Protein AF-A0A0W7W823-F1 (afdb_monomer_lite)

Sequence (111 aa):
MTRQSISEIADRHLEVWLDRLMRGELLLGELPLSVEAFYHAGWAAAASVAQQQAREYEHKLDLAYLQAYAPKDRAEVYQRRLDHHFKLQEAAFFAADVEDTNDSNSIRVAA

Foldseek 3Di:
DDDDDPVRVVVVVVVVQVVCVVVVVDDLVNDPPVSSVVVVVVVVVVVVVVVVVVVVVVVVVLVVVLVVDDPVCSVVVVVVVVVVVVVVVVVVVVVVVVVVVVVVVPPPDDD

Secondary structure (DSSP, 8-state):
-PPPPHHHHHHHHHHHHHHHHHTTSS-GGGS-HHHHHHHHHHHHHHHHHHHHHHHHHHHHHHHHHHHTS-TTTHHHHHHHHHHHHHHHHHHHHHHHHHHHHHHHTTSSS--

Radius of gyration: 25.93 Å; chains: 1; bounding box: 49×54×68 Å

Structure (mmCIF, N/CA/C/O backbone):
data_AF-A0A0W7W823-F1
#
_entry.id   AF-A0A0W7W823-F1
#
loop_
_atom_site.group_PDB
_atom_site.id
_atom_site.type_symbol
_atom_site.label_atom_id
_atom_site.label_alt_id
_atom_site.label_comp_id
_atom_site.label_asym_id
_atom_site.label_entity_id
_atom_site.label_seq_id
_atom_site.pdbx_PDB_ins_code
_atom_site.Cartn_x
_atom_site.Cartn_y
_atom_site.Cartn_z
_atom_site.occupancy
_atom_site.B_iso_or_equiv
_atom_site.auth_seq_id
_atom_site.auth_comp_id
_atom_site.auth_asym_id
_atom_site.auth_atom_id
_atom_site.pdbx_PDB_model_num
ATOM 1 N N . MET A 1 1 ? -18.022 -16.319 42.223 1.00 49.47 1 MET A N 1
ATOM 2 C CA . MET A 1 1 ? -17.856 -15.153 41.330 1.00 49.47 1 MET A CA 1
ATOM 3 C C . MET A 1 1 ? -16.378 -14.815 41.274 1.00 49.47 1 MET A C 1
ATOM 5 O O . MET A 1 1 ? -15.844 -14.305 42.249 1.00 49.47 1 MET A O 1
ATOM 9 N N . THR A 1 2 ? -15.697 -15.181 40.194 1.00 62.31 2 THR A N 1
ATOM 10 C CA . THR A 1 2 ? -14.312 -14.769 39.944 1.00 62.31 2 THR A CA 1
ATOM 11 C C . THR A 1 2 ? -14.314 -13.293 39.543 1.00 62.31 2 THR A C 1
ATOM 13 O O . THR A 1 2 ? -15.017 -12.906 38.612 1.00 62.31 2 THR A O 1
ATOM 16 N N . ARG A 1 3 ? -13.590 -12.445 40.286 1.00 69.81 3 ARG A N 1
ATOM 17 C CA . ARG A 1 3 ? -13.354 -11.052 39.882 1.00 69.81 3 ARG A CA 1
ATOM 18 C C . ARG A 1 3 ? -12.467 -11.078 38.645 1.00 69.81 3 ARG A C 1
ATOM 20 O O . ARG A 1 3 ? -11.342 -11.554 38.734 1.00 69.81 3 ARG A O 1
ATOM 27 N N . GLN A 1 4 ? -12.988 -10.590 37.529 1.00 75.75 4 GLN A N 1
ATOM 28 C CA . GLN A 1 4 ? -12.190 -10.391 36.325 1.00 75.75 4 GLN A CA 1
ATOM 29 C C . GLN A 1 4 ? -11.310 -9.157 36.495 1.00 75.75 4 GLN A C 1
ATOM 31 O O . GLN A 1 4 ? -11.707 -8.190 37.158 1.00 75.75 4 GLN A O 1
ATOM 36 N N . SER A 1 5 ? -10.114 -9.199 35.917 1.00 88.94 5 SER A N 1
ATOM 37 C CA . SER A 1 5 ? -9.261 -8.016 35.852 1.00 88.94 5 SER A CA 1
ATOM 38 C C . SER A 1 5 ? -9.837 -7.001 34.857 1.00 88.94 5 SER A C 1
ATOM 40 O O . SER A 1 5 ? -10.579 -7.351 33.940 1.00 88.94 5 SER A O 1
ATOM 42 N N . ILE A 1 6 ? -9.510 -5.718 35.036 1.00 85.62 6 ILE A N 1
ATOM 43 C CA . ILE A 1 6 ? -9.932 -4.656 34.103 1.00 85.62 6 ILE A CA 1
ATOM 44 C C . ILE A 1 6 ? -9.425 -4.963 32.683 1.00 85.62 6 ILE A C 1
ATOM 46 O O . ILE A 1 6 ? -10.147 -4.736 31.716 1.00 85.62 6 ILE A O 1
ATOM 50 N N . SER A 1 7 ? -8.227 -5.541 32.573 1.00 87.75 7 SER A N 1
ATOM 51 C CA . SER A 1 7 ? -7.622 -5.970 31.311 1.00 87.75 7 SER A CA 1
ATOM 52 C C . SER A 1 7 ? -8.449 -7.052 30.615 1.00 87.75 7 SER A C 1
ATOM 54 O O . SER A 1 7 ? -8.799 -6.891 29.456 1.00 87.75 7 SER A O 1
ATOM 56 N N . GLU A 1 8 ? -8.868 -8.094 31.341 1.00 89.44 8 GLU A N 1
ATOM 57 C CA . GLU A 1 8 ? -9.703 -9.172 30.781 1.00 89.44 8 GLU A CA 1
ATOM 58 C C . GLU A 1 8 ? -11.058 -8.671 30.267 1.00 89.44 8 GLU A C 1
ATOM 60 O O . GLU A 1 8 ? -11.602 -9.196 29.295 1.00 89.44 8 GLU A O 1
ATOM 65 N N . ILE A 1 9 ? -11.632 -7.671 30.941 1.00 88.38 9 ILE A N 1
ATOM 66 C CA . ILE A 1 9 ? -12.884 -7.047 30.505 1.00 88.38 9 ILE A CA 1
ATOM 67 C C . ILE A 1 9 ? -12.640 -6.250 29.219 1.00 88.38 9 ILE A C 1
ATOM 69 O O . ILE A 1 9 ? -13.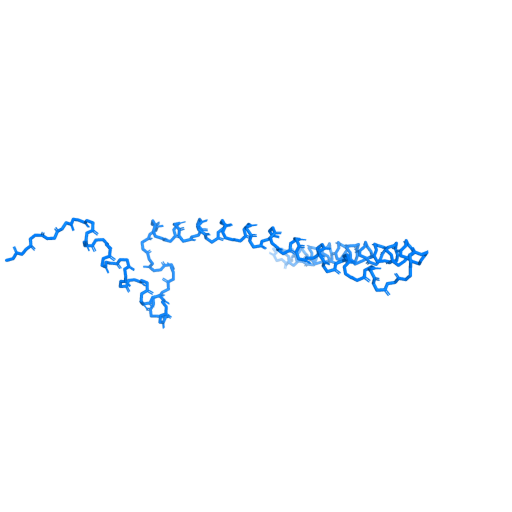422 -6.368 28.275 1.00 88.38 9 ILE A O 1
ATOM 73 N N . ALA A 1 10 ? -11.558 -5.471 29.165 1.00 87.88 10 ALA A N 1
ATOM 74 C CA . ALA A 1 10 ? -11.192 -4.692 27.987 1.00 87.88 10 ALA A CA 1
ATOM 75 C C . ALA A 1 10 ? -10.923 -5.584 26.764 1.00 87.88 10 ALA A C 1
ATOM 77 O O . ALA A 1 10 ? -11.478 -5.317 25.700 1.00 87.88 10 ALA A O 1
ATOM 78 N N . ASP A 1 11 ? -10.168 -6.672 26.930 1.00 91.19 11 ASP A N 1
ATOM 79 C CA . ASP A 1 11 ? -9.858 -7.619 25.852 1.00 91.19 11 ASP A CA 1
ATOM 80 C C . ASP A 1 11 ? -11.134 -8.210 25.249 1.00 91.19 11 ASP A C 1
ATOM 82 O O . ASP A 1 11 ? -11.326 -8.192 24.035 1.00 91.19 11 ASP A O 1
ATOM 86 N N . ARG A 1 12 ? -12.082 -8.623 26.098 1.00 91.12 12 ARG A N 1
ATOM 87 C CA . ARG A 1 12 ? -13.375 -9.137 25.634 1.00 91.12 12 ARG A CA 1
ATOM 88 C C . ARG A 1 12 ? -14.167 -8.094 24.844 1.00 91.12 12 ARG A C 1
ATOM 90 O O . ARG A 1 12 ? -14.825 -8.437 23.866 1.00 91.12 12 ARG A O 1
ATOM 97 N N . HIS A 1 13 ? -14.145 -6.829 25.264 1.00 90.75 13 HIS A N 1
ATOM 98 C CA . HIS A 1 13 ? -14.817 -5.762 24.519 1.00 90.75 13 HIS A CA 1
ATOM 99 C C . HIS A 1 13 ? -14.175 -5.532 23.150 1.00 90.75 13 HIS A C 1
ATOM 101 O O . HIS A 1 13 ? -14.901 -5.401 22.164 1.00 90.75 13 HIS A O 1
ATOM 107 N N . LEU A 1 14 ? -12.841 -5.542 23.080 1.00 91.56 14 LEU A N 1
ATOM 108 C CA . LEU A 1 14 ? -12.107 -5.422 21.822 1.00 91.56 14 LEU A CA 1
ATOM 109 C C . LEU A 1 14 ? -12.416 -6.589 20.876 1.00 91.56 14 LEU A C 1
ATOM 111 O O . LEU A 1 14 ? -12.686 -6.351 19.702 1.00 91.56 14 LEU A O 1
ATOM 115 N N . GLU A 1 15 ? -12.454 -7.825 21.378 1.00 94.19 15 GLU A N 1
ATOM 116 C CA . GLU A 1 15 ? -12.813 -9.012 20.588 1.00 94.19 15 GLU A CA 1
ATOM 117 C C . GLU A 1 15 ? -14.236 -8.924 20.021 1.00 94.19 15 GLU A C 1
ATOM 119 O O . GLU A 1 15 ? -14.456 -9.201 18.842 1.00 94.19 15 GLU A O 1
ATOM 124 N N . VAL A 1 16 ? -15.207 -8.494 20.834 1.00 94.19 16 VAL A N 1
ATOM 125 C CA . VAL A 1 16 ? -16.600 -8.335 20.388 1.00 94.19 16 VAL A CA 1
ATOM 126 C C . VAL A 1 16 ? -16.722 -7.243 19.329 1.00 94.19 16 VAL A C 1
ATOM 128 O O . VAL A 1 16 ? -17.446 -7.417 18.348 1.00 94.19 16 VAL A O 1
ATOM 131 N N . TRP A 1 17 ? -16.037 -6.112 19.506 1.00 93.69 17 TRP A N 1
ATOM 132 C CA . TRP A 1 17 ? -16.030 -5.055 18.496 1.00 93.69 17 TRP A CA 1
ATOM 133 C C . TRP A 1 17 ? -15.368 -5.508 17.200 1.00 93.69 17 TRP A C 1
ATOM 135 O O . TRP A 1 17 ? -15.900 -5.221 16.131 1.00 93.69 17 TRP A O 1
ATOM 145 N N . LEU A 1 18 ? -14.265 -6.253 17.288 1.00 91.94 18 LEU A N 1
ATOM 146 C CA . LEU A 1 18 ? -13.583 -6.811 16.127 1.00 91.94 18 LEU A CA 1
ATOM 147 C C . LEU A 1 18 ? -14.493 -7.766 15.341 1.00 91.94 18 LEU A C 1
ATOM 149 O O . LEU A 1 18 ? -14.620 -7.609 14.130 1.00 91.94 18 LEU A O 1
ATOM 153 N N . ASP A 1 19 ? -15.164 -8.707 16.013 1.00 95.56 19 ASP A N 1
ATOM 154 C CA . ASP A 1 19 ? -16.084 -9.652 15.361 1.00 95.56 19 ASP A CA 1
ATOM 155 C C . ASP A 1 19 ? -17.230 -8.917 14.645 1.00 95.56 19 ASP A C 1
ATOM 157 O O . ASP A 1 19 ? -17.532 -9.206 13.486 1.00 95.56 19 ASP A O 1
ATOM 161 N N . ARG A 1 20 ? -17.816 -7.892 15.280 1.00 93.94 20 ARG A N 1
ATOM 162 C CA . ARG A 1 20 ? -18.881 -7.078 14.665 1.00 93.94 20 ARG A CA 1
ATOM 163 C C . ARG A 1 20 ? -18.393 -6.254 13.476 1.00 93.94 20 ARG A C 1
ATOM 165 O O . ARG A 1 20 ? -19.092 -6.179 12.468 1.00 93.94 20 ARG A O 1
ATOM 172 N N . LEU A 1 21 ? -17.195 -5.677 13.566 1.00 92.06 21 LEU A N 1
ATOM 173 C CA . LEU A 1 21 ? -16.557 -4.969 12.453 1.00 92.06 21 LEU A CA 1
ATOM 174 C C . LEU A 1 21 ? -16.315 -5.895 11.262 1.00 92.06 21 LEU A C 1
ATOM 176 O O . LEU A 1 21 ? -16.651 -5.546 10.135 1.00 92.06 21 LEU A O 1
ATOM 180 N N . MET A 1 22 ? -15.782 -7.095 11.506 1.00 91.75 22 MET A N 1
ATOM 181 C CA . MET A 1 22 ? -15.513 -8.078 10.452 1.00 91.75 22 MET A CA 1
ATOM 182 C C . MET A 1 22 ? -16.787 -8.556 9.747 1.00 91.75 22 MET A C 1
ATOM 184 O O . MET A 1 22 ? -16.749 -8.878 8.561 1.00 91.75 22 MET A O 1
ATOM 188 N N . ARG A 1 23 ? -17.915 -8.586 10.460 1.00 94.06 23 ARG A N 1
ATOM 189 C CA . ARG A 1 23 ? -19.233 -8.922 9.900 1.00 94.06 23 ARG A CA 1
ATOM 190 C C . ARG A 1 23 ? -19.920 -7.748 9.200 1.00 94.06 23 ARG A C 1
ATOM 192 O O . ARG A 1 23 ? -20.952 -7.955 8.569 1.00 94.06 23 ARG A O 1
ATOM 199 N N . GLY A 1 24 ? -19.372 -6.535 9.305 1.00 90.38 24 GLY A N 1
ATOM 200 C CA . GLY A 1 24 ? -19.996 -5.309 8.801 1.00 90.38 24 GLY A CA 1
ATOM 201 C C . GLY A 1 24 ? -21.212 -4.853 9.617 1.00 90.38 24 GLY A C 1
ATOM 202 O O . GLY A 1 24 ? -21.995 -4.039 9.139 1.00 90.38 24 GLY A O 1
ATOM 203 N N . GLU A 1 25 ? -21.384 -5.377 10.833 1.00 94.56 25 GLU A N 1
ATOM 204 C CA . GLU A 1 25 ? -22.466 -5.008 11.760 1.00 94.56 25 GLU A CA 1
ATOM 205 C C . GLU A 1 25 ? -22.157 -3.721 12.541 1.00 94.56 25 GLU A C 1
ATOM 207 O O . GLU A 1 25 ? -23.042 -3.158 13.181 1.00 94.56 25 GLU A O 1
ATOM 212 N N . LEU A 1 26 ? -20.896 -3.290 12.522 1.00 92.44 26 LEU A N 1
ATOM 213 C CA . LEU A 1 26 ? -20.392 -2.100 13.195 1.00 92.44 26 LEU A CA 1
ATOM 214 C C . LEU A 1 26 ? -19.507 -1.330 12.216 1.00 92.44 26 LEU A C 1
ATOM 216 O O . LEU A 1 26 ? -18.618 -1.918 11.594 1.00 92.44 26 LEU A O 1
ATOM 220 N N . LEU A 1 27 ? -19.734 -0.027 12.084 1.00 91.00 27 LEU A N 1
ATOM 221 C CA . LEU A 1 27 ? -18.878 0.849 11.288 1.00 91.00 27 LEU A CA 1
ATOM 222 C C . LEU A 1 27 ? -17.688 1.334 12.122 1.00 91.00 27 LEU A C 1
ATOM 224 O O . LEU A 1 27 ? -17.772 1.482 13.339 1.00 91.00 27 LEU A O 1
ATOM 228 N N . LEU A 1 28 ? -16.566 1.633 11.463 1.00 87.25 28 LEU A N 1
ATOM 229 C CA . LEU A 1 28 ? -15.348 2.059 12.162 1.00 87.25 28 LEU A CA 1
ATOM 230 C C . LEU A 1 28 ? -15.556 3.350 12.980 1.00 87.25 28 LEU A C 1
ATOM 232 O O . LEU A 1 28 ? -15.055 3.446 14.094 1.00 87.25 28 LEU A O 1
ATOM 236 N N . GLY A 1 29 ? -16.354 4.292 12.463 1.00 88.38 29 GLY A N 1
ATOM 237 C CA . GLY A 1 29 ? -16.701 5.545 13.151 1.00 88.38 29 GLY A CA 1
ATOM 238 C C . GLY A 1 29 ? -17.702 5.392 14.305 1.00 88.38 29 GLY A C 1
ATOM 239 O O . GLY A 1 29 ? -18.031 6.372 14.965 1.00 88.38 29 GLY A O 1
ATOM 240 N N . GLU A 1 30 ? -18.209 4.180 14.552 1.00 91.06 30 GLU A N 1
ATOM 241 C CA . GLU A 1 30 ? -19.067 3.865 15.705 1.00 91.06 30 GLU A CA 1
ATOM 242 C C . GLU A 1 30 ? -18.259 3.312 16.893 1.00 91.06 30 GLU A C 1
ATOM 244 O O . GLU A 1 30 ? -18.809 3.054 17.967 1.00 91.06 30 GLU A O 1
ATOM 249 N N . LEU A 1 31 ? -16.946 3.123 16.718 1.00 91.75 31 LEU A N 1
ATOM 250 C CA . LEU A 1 31 ? -16.038 2.728 17.787 1.00 91.75 31 LEU A CA 1
ATOM 251 C C . LEU A 1 31 ? -15.719 3.897 18.731 1.00 91.75 31 LEU A C 1
ATOM 253 O O . LEU A 1 31 ? -15.847 5.066 18.371 1.00 91.75 31 LEU A O 1
ATOM 257 N N . PRO A 1 32 ? -15.216 3.609 19.946 1.00 92.88 32 PRO A N 1
ATOM 258 C CA . PRO A 1 32 ? -14.602 4.639 20.770 1.00 92.88 32 PRO A CA 1
ATOM 259 C C . PRO A 1 32 ? -13.441 5.318 20.035 1.00 92.88 32 PRO A C 1
ATOM 261 O O . PRO A 1 32 ? -12.595 4.645 19.444 1.00 92.88 32 PRO A O 1
ATOM 264 N N . LEU A 1 33 ? -13.346 6.642 20.177 1.00 91.06 33 LEU A N 1
ATOM 265 C CA . LEU A 1 33 ? -12.351 7.479 19.495 1.00 91.06 33 LEU A CA 1
ATOM 266 C C . LEU A 1 33 ? -10.904 6.985 19.672 1.00 91.06 33 LEU A C 1
ATOM 268 O O . LEU A 1 33 ? -10.088 7.095 18.764 1.00 91.06 33 LEU A O 1
ATOM 272 N N . SER A 1 34 ? -10.567 6.422 20.836 1.00 89.75 34 SER A N 1
ATOM 273 C CA . SER A 1 34 ? -9.232 5.866 21.090 1.00 89.75 34 SER A CA 1
ATOM 274 C C . SER A 1 34 ? -8.920 4.640 20.228 1.00 89.75 34 SER A C 1
ATOM 276 O O . SER A 1 34 ? -7.783 4.478 19.789 1.00 89.75 34 SER A O 1
ATOM 278 N N . VAL A 1 35 ? -9.916 3.789 19.974 1.00 90.44 35 VAL A N 1
ATOM 279 C CA . VAL A 1 35 ? -9.784 2.586 19.143 1.00 90.44 35 VAL A CA 1
ATOM 280 C C . VAL A 1 35 ? -9.704 2.979 17.670 1.00 90.44 35 VAL A C 1
ATOM 282 O O . VAL A 1 35 ? -8.836 2.488 16.952 1.00 90.44 35 VAL A O 1
ATOM 285 N N . GLU A 1 36 ? -10.549 3.916 17.239 1.00 91.62 36 GLU A N 1
ATOM 286 C CA . GLU A 1 36 ? -10.524 4.475 15.884 1.00 91.62 36 GLU A CA 1
ATOM 287 C C . GLU A 1 36 ? -9.172 5.144 15.574 1.00 91.62 36 GLU A C 1
ATOM 289 O O . GLU A 1 36 ? -8.529 4.834 14.568 1.00 91.62 36 GLU A O 1
ATOM 294 N N . ALA A 1 37 ? -8.677 5.999 16.475 1.00 89.56 37 ALA A N 1
ATOM 295 C CA . ALA A 1 37 ? -7.378 6.651 16.320 1.00 89.56 37 ALA A CA 1
ATOM 296 C C . ALA A 1 37 ? -6.229 5.634 16.227 1.00 89.56 37 ALA A C 1
ATOM 298 O O . ALA A 1 37 ? -5.325 5.789 15.401 1.00 89.56 37 ALA A O 1
ATOM 299 N N . PHE A 1 38 ? -6.270 4.572 17.038 1.00 90.38 38 PHE A N 1
ATOM 300 C CA . PHE A 1 38 ? -5.276 3.503 16.985 1.00 90.38 38 PHE A CA 1
ATOM 301 C C . PHE A 1 38 ? -5.324 2.739 15.657 1.00 90.38 38 PHE A C 1
ATOM 303 O O . PHE A 1 38 ? -4.277 2.472 15.064 1.00 90.38 38 PHE A O 1
ATOM 310 N N . TYR A 1 39 ? -6.525 2.443 15.151 1.00 90.69 39 TYR A N 1
ATOM 311 C CA . TYR A 1 39 ? -6.701 1.830 13.837 1.00 90.69 39 TYR A CA 1
ATOM 312 C C . TYR A 1 39 ? -6.088 2.693 12.728 1.00 90.69 39 TYR A C 1
ATOM 314 O O . TYR A 1 39 ? -5.294 2.191 11.934 1.00 90.69 39 TYR A O 1
ATOM 322 N N . HIS A 1 40 ? -6.390 3.994 12.692 1.00 90.44 40 HIS A N 1
ATOM 323 C CA . HIS A 1 40 ? -5.843 4.890 11.670 1.00 90.44 40 HIS A CA 1
ATOM 324 C C . HIS A 1 40 ? -4.324 5.029 11.756 1.00 90.44 40 HIS A C 1
ATOM 326 O O . HIS A 1 40 ? -3.657 5.038 10.721 1.00 90.44 40 HIS A O 1
ATOM 332 N N . ALA A 1 41 ? -3.759 5.079 12.965 1.00 90.88 41 ALA A N 1
ATOM 333 C CA . ALA A 1 41 ? -2.312 5.082 13.150 1.00 90.88 41 ALA A CA 1
ATOM 334 C C . ALA A 1 41 ? -1.670 3.791 12.610 1.00 90.88 41 ALA A C 1
ATOM 336 O O . ALA A 1 41 ? -0.679 3.848 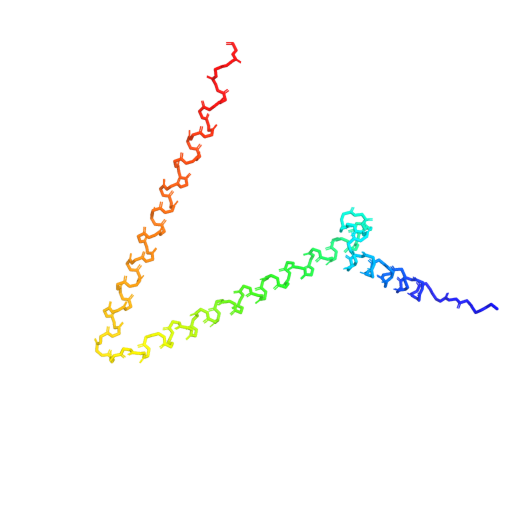11.878 1.00 90.88 41 ALA A O 1
ATOM 337 N N . GLY A 1 42 ? -2.262 2.633 12.918 1.00 89.06 42 GLY A N 1
ATOM 338 C CA . GLY A 1 42 ? -1.820 1.340 12.396 1.00 89.06 42 GLY A CA 1
ATOM 339 C C . GLY A 1 42 ? -1.934 1.250 10.874 1.00 89.06 42 GLY A C 1
ATOM 340 O O . GLY A 1 42 ? -1.003 0.795 10.210 1.00 89.06 42 GLY A O 1
ATOM 341 N N . TRP A 1 43 ? -3.035 1.744 10.307 1.00 89.88 43 TRP A N 1
ATOM 342 C CA . TRP A 1 43 ? -3.248 1.781 8.863 1.00 89.88 43 TRP A CA 1
ATOM 343 C C . TRP A 1 43 ? -2.242 2.690 8.154 1.00 89.88 43 TRP A C 1
ATOM 345 O O . TRP A 1 43 ? -1.653 2.277 7.161 1.00 89.88 43 TRP A O 1
ATOM 355 N N . ALA A 1 44 ? -1.975 3.888 8.682 1.00 89.38 44 ALA A N 1
ATOM 356 C CA . ALA A 1 44 ? -0.975 4.798 8.124 1.00 89.38 44 ALA A CA 1
ATOM 357 C C . ALA A 1 44 ? 0.434 4.179 8.142 1.00 89.38 44 ALA A C 1
ATOM 359 O O . ALA A 1 44 ? 1.163 4.246 7.149 1.00 89.38 44 ALA A O 1
ATOM 360 N N . ALA A 1 45 ? 0.802 3.516 9.244 1.00 87.12 45 ALA A N 1
ATOM 361 C CA . ALA A 1 45 ? 2.058 2.781 9.339 1.00 87.12 45 ALA A CA 1
ATOM 362 C C . ALA A 1 45 ? 2.128 1.646 8.303 1.00 87.12 45 ALA A C 1
ATOM 364 O O . ALA A 1 45 ? 3.100 1.558 7.552 1.00 87.12 45 ALA A O 1
ATOM 365 N N . ALA A 1 46 ? 1.082 0.823 8.197 1.00 86.50 46 ALA A N 1
ATOM 366 C CA . ALA A 1 46 ? 1.009 -0.251 7.209 1.00 86.50 46 ALA A CA 1
ATOM 367 C C . ALA A 1 46 ? 1.068 0.276 5.765 1.00 86.50 46 ALA A C 1
ATOM 369 O O . ALA A 1 46 ? 1.777 -0.293 4.937 1.00 86.50 46 ALA A O 1
ATOM 370 N N . ALA A 1 47 ? 0.390 1.386 5.472 1.00 87.50 47 ALA A N 1
ATOM 371 C CA . ALA A 1 47 ? 0.402 2.025 4.161 1.00 87.50 47 ALA A CA 1
ATOM 372 C C . ALA A 1 47 ? 1.815 2.478 3.768 1.00 87.50 47 ALA A C 1
ATOM 374 O O . ALA A 1 47 ? 2.236 2.248 2.636 1.00 87.50 47 ALA A O 1
ATOM 375 N N . SER A 1 48 ? 2.583 3.046 4.705 1.00 84.94 48 SER A N 1
ATOM 376 C CA . SER A 1 48 ? 3.979 3.428 4.449 1.00 84.94 48 SER A CA 1
ATOM 377 C C . SER A 1 48 ? 4.874 2.227 4.119 1.00 84.9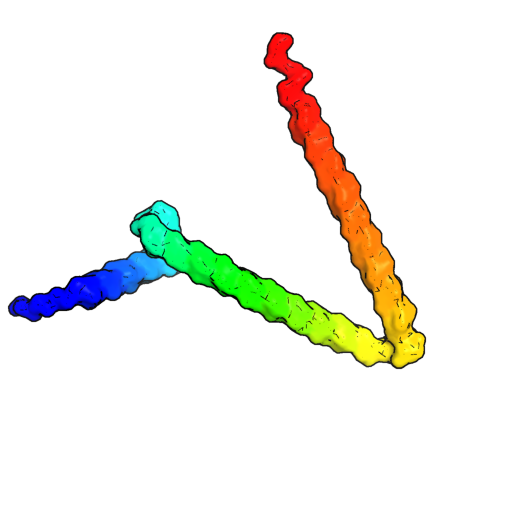4 48 SER A C 1
ATOM 379 O O . SER A 1 48 ? 5.661 2.278 3.172 1.00 84.94 48 SER A O 1
ATOM 381 N N . VAL A 1 49 ? 4.704 1.113 4.838 1.00 86.69 49 VAL A N 1
ATOM 382 C CA . VAL A 1 49 ? 5.447 -0.130 4.591 1.00 86.69 49 VAL A CA 1
ATOM 383 C C . VAL A 1 49 ? 5.053 -0.728 3.241 1.00 86.69 49 VAL A C 1
ATOM 385 O O . VAL A 1 49 ? 5.922 -1.107 2.457 1.00 86.69 49 VAL A O 1
ATOM 388 N N . ALA A 1 50 ? 3.756 -0.764 2.935 1.00 84.38 50 ALA A N 1
ATOM 389 C CA . ALA A 1 50 ? 3.249 -1.241 1.654 1.00 84.38 50 ALA A CA 1
ATOM 390 C C . ALA A 1 50 ? 3.769 -0.387 0.489 1.00 84.38 50 ALA A C 1
ATOM 392 O O . ALA A 1 50 ? 4.168 -0.930 -0.538 1.00 84.38 50 ALA A O 1
ATOM 393 N N . GLN A 1 51 ? 3.842 0.936 0.659 1.00 89.38 51 GLN A N 1
ATOM 394 C CA . GLN A 1 51 ? 4.411 1.836 -0.341 1.00 89.38 51 GLN A CA 1
ATOM 395 C C . GLN A 1 51 ? 5.900 1.557 -0.574 1.00 89.38 51 GLN A C 1
ATOM 397 O O . GLN A 1 51 ? 6.355 1.561 -1.718 1.00 89.38 51 GLN A O 1
ATOM 402 N N . GLN A 1 52 ? 6.668 1.295 0.484 1.00 88.25 52 GLN A N 1
ATOM 403 C CA . GLN A 1 52 ? 8.073 0.921 0.343 1.00 88.25 52 GLN A CA 1
ATOM 404 C C . GLN A 1 52 ? 8.228 -0.409 -0.407 1.00 88.25 52 GLN A C 1
ATOM 406 O O . GLN A 1 52 ? 9.011 -0.488 -1.351 1.00 88.25 52 GLN A O 1
ATOM 411 N N . GLN A 1 53 ? 7.441 -1.424 -0.047 1.00 89.69 53 GLN A N 1
ATOM 412 C CA . GLN A 1 53 ? 7.446 -2.714 -0.741 1.00 89.69 53 GLN A CA 1
ATOM 413 C C . GLN A 1 53 ? 7.047 -2.573 -2.213 1.00 89.69 53 GLN A C 1
ATOM 415 O O . GLN A 1 53 ? 7.679 -3.179 -3.075 1.00 89.69 53 GLN A O 1
ATOM 420 N N . ALA A 1 54 ? 6.043 -1.748 -2.518 1.00 89.00 54 ALA A N 1
ATOM 421 C CA . ALA A 1 54 ? 5.636 -1.467 -3.890 1.00 89.00 54 ALA A CA 1
ATOM 422 C C . ALA A 1 54 ? 6.805 -0.905 -4.712 1.00 89.00 54 ALA A C 1
ATOM 424 O O . ALA A 1 54 ? 7.112 -1.449 -5.770 1.00 89.00 54 ALA A O 1
ATOM 425 N N . ARG A 1 55 ? 7.535 0.086 -4.179 1.00 88.44 55 ARG A N 1
ATOM 426 C CA . ARG A 1 55 ? 8.729 0.651 -4.837 1.00 88.44 55 ARG A CA 1
ATOM 427 C C . ARG A 1 55 ? 9.817 -0.398 -5.075 1.00 88.44 55 ARG A C 1
ATOM 429 O O . ARG A 1 55 ? 10.460 -0.403 -6.121 1.00 88.44 55 ARG A O 1
ATOM 436 N N . GLU A 1 56 ? 10.035 -1.300 -4.121 1.00 92.06 56 GLU A N 1
ATOM 437 C CA . GLU A 1 56 ? 11.000 -2.392 -4.288 1.00 92.06 56 GLU A CA 1
ATOM 438 C C . GLU A 1 56 ? 10.582 -3.374 -5.389 1.00 92.06 56 GLU A C 1
ATOM 440 O O . GLU A 1 56 ? 11.427 -3.839 -6.159 1.00 92.06 56 GLU A O 1
ATOM 445 N N . TYR A 1 57 ? 9.293 -3.704 -5.476 1.00 91.19 57 TYR A N 1
ATOM 446 C CA . TYR A 1 57 ? 8.776 -4.580 -6.524 1.00 91.19 57 TYR A CA 1
ATOM 447 C C . TYR A 1 57 ? 8.801 -3.918 -7.899 1.00 91.19 57 TYR A C 1
ATOM 449 O O . TYR A 1 57 ? 9.213 -4.569 -8.856 1.00 91.19 57 TYR A O 1
ATOM 457 N N . GLU A 1 58 ? 8.442 -2.639 -7.996 1.00 88.81 58 GLU A N 1
ATOM 458 C CA . GLU A 1 58 ? 8.593 -1.843 -9.218 1.00 88.81 58 GLU A CA 1
ATOM 459 C C . GLU A 1 58 ? 10.044 -1.865 -9.697 1.00 88.81 58 GLU A C 1
ATOM 461 O O . GLU A 1 58 ? 10.315 -2.215 -10.845 1.00 88.81 58 GLU A O 1
ATOM 466 N N . HIS A 1 59 ? 10.997 -1.625 -8.793 1.00 87.75 59 HIS A N 1
ATOM 467 C CA . HIS A 1 59 ? 12.414 -1.684 -9.131 1.00 87.75 59 HIS A CA 1
ATOM 468 C C . HIS A 1 59 ? 12.847 -3.071 -9.638 1.00 87.75 59 HIS A C 1
ATOM 470 O O . HIS A 1 59 ? 13.561 -3.183 -10.638 1.00 87.75 59 HIS A O 1
ATOM 476 N N . LYS A 1 60 ? 12.404 -4.152 -8.983 1.00 90.50 60 LYS A N 1
ATOM 477 C CA . LYS A 1 60 ? 12.700 -5.529 -9.423 1.00 90.50 60 LYS A CA 1
ATOM 478 C C . LYS A 1 60 ? 12.103 -5.828 -10.798 1.00 90.50 60 LYS A C 1
ATOM 480 O O . LYS A 1 60 ? 12.770 -6.458 -11.620 1.00 90.50 60 LYS A O 1
ATOM 485 N N . LEU A 1 61 ? 10.877 -5.376 -11.053 1.00 90.06 61 LEU A N 1
ATOM 486 C CA . LEU A 1 61 ? 10.218 -5.514 -12.350 1.00 90.06 61 LEU A CA 1
ATOM 487 C C . LEU A 1 61 ? 10.968 -4.746 -13.440 1.00 90.06 61 LEU A C 1
ATOM 489 O O . LEU A 1 61 ? 11.173 -5.285 -14.526 1.00 90.06 61 LEU A O 1
ATOM 493 N N . ASP A 1 62 ? 11.446 -3.540 -13.144 1.00 85.81 62 ASP A N 1
ATOM 494 C CA . ASP A 1 62 ? 12.225 -2.734 -14.083 1.00 85.81 62 ASP A CA 1
ATOM 495 C C . ASP A 1 62 ? 13.539 -3.401 -14.473 1.00 85.81 62 ASP A C 1
ATOM 497 O O . ASP A 1 62 ? 13.891 -3.453 -15.656 1.00 85.81 62 ASP A O 1
ATOM 501 N N . LEU A 1 63 ? 14.244 -3.965 -13.494 1.00 86.94 63 LEU A N 1
ATOM 502 C CA . LEU A 1 63 ? 15.460 -4.725 -13.754 1.00 86.94 63 LEU A CA 1
ATOM 503 C C . LEU A 1 63 ? 15.177 -5.965 -14.605 1.00 86.94 63 LEU A C 1
ATOM 505 O O . LEU A 1 63 ? 15.886 -6.201 -15.584 1.00 86.94 63 LEU A O 1
ATOM 509 N N . ALA A 1 64 ? 14.140 -6.736 -14.269 1.00 89.44 64 ALA A N 1
ATOM 510 C CA . ALA A 1 64 ? 13.752 -7.920 -15.033 1.00 89.44 64 ALA A CA 1
ATOM 511 C C . ALA A 1 64 ? 13.369 -7.566 -16.481 1.00 89.44 64 ALA A C 1
ATOM 513 O O . ALA A 1 64 ? 13.790 -8.238 -17.424 1.00 89.44 64 ALA A O 1
ATOM 514 N N . TYR A 1 65 ? 12.638 -6.467 -16.668 1.00 85.31 65 TYR A N 1
ATOM 515 C CA . TYR A 1 65 ? 12.276 -5.953 -17.983 1.00 85.31 65 TYR A CA 1
ATOM 516 C C . TYR A 1 65 ? 13.513 -5.588 -18.813 1.00 85.31 65 TYR A C 1
ATOM 518 O O . TYR A 1 65 ? 13.642 -6.023 -19.954 1.00 85.31 65 TYR A O 1
ATOM 526 N N . LEU A 1 66 ? 14.470 -4.846 -18.245 1.00 87.38 66 LEU A N 1
ATOM 527 C CA . LEU A 1 66 ? 15.706 -4.484 -18.953 1.00 87.38 66 LEU A CA 1
ATOM 528 C C . LEU A 1 66 ? 16.592 -5.700 -19.252 1.00 87.38 66 LEU A C 1
ATOM 530 O O . LEU A 1 66 ? 17.293 -5.719 -20.266 1.00 87.38 66 LEU A O 1
ATOM 534 N N . GLN A 1 67 ? 16.560 -6.728 -18.402 1.00 88.62 67 GLN A N 1
ATOM 535 C CA . GLN A 1 67 ? 17.290 -7.975 -18.636 1.00 88.62 67 GLN A CA 1
ATOM 536 C C . GLN A 1 67 ? 16.803 -8.737 -19.873 1.00 88.62 67 GLN A C 1
ATOM 538 O O . GLN A 1 67 ? 17.618 -9.424 -20.489 1.00 88.62 67 GLN A O 1
ATOM 543 N N . ALA A 1 68 ? 15.540 -8.566 -20.280 1.00 87.56 68 ALA A N 1
ATOM 544 C CA . ALA A 1 68 ? 14.990 -9.168 -21.496 1.00 87.56 68 ALA A CA 1
ATOM 545 C C . ALA A 1 68 ? 15.611 -8.612 -22.795 1.00 87.56 68 ALA A C 1
ATOM 547 O O . ALA A 1 68 ? 15.496 -9.237 -23.849 1.00 87.56 68 ALA A O 1
ATOM 548 N N . TYR A 1 69 ? 16.299 -7.467 -22.730 1.00 88.56 69 TYR A N 1
ATOM 549 C CA . TYR A 1 69 ? 16.963 -6.841 -23.873 1.00 88.56 69 TYR A CA 1
ATOM 550 C C . TYR A 1 69 ? 18.465 -7.139 -23.903 1.00 88.56 69 TYR A C 1
ATOM 552 O O . TYR A 1 69 ? 19.128 -7.291 -22.865 1.00 88.56 69 TYR A O 1
ATOM 560 N N . ALA A 1 70 ? 19.026 -7.157 -25.116 1.00 88.88 70 ALA A N 1
ATOM 561 C CA . ALA A 1 70 ? 20.463 -7.282 -25.312 1.00 88.88 70 ALA A CA 1
ATOM 562 C C . ALA A 1 70 ? 21.198 -6.087 -24.668 1.00 88.88 70 ALA A C 1
ATOM 564 O O . ALA A 1 70 ? 20.711 -4.959 -24.755 1.00 88.88 70 ALA A O 1
ATOM 565 N N . PRO A 1 71 ? 22.381 -6.285 -24.052 1.00 85.56 71 PRO A N 1
ATOM 566 C CA . PRO A 1 71 ? 23.057 -5.244 -23.270 1.00 85.56 71 PRO A CA 1
ATOM 567 C C . PRO A 1 71 ? 23.267 -3.913 -24.002 1.00 85.56 71 PR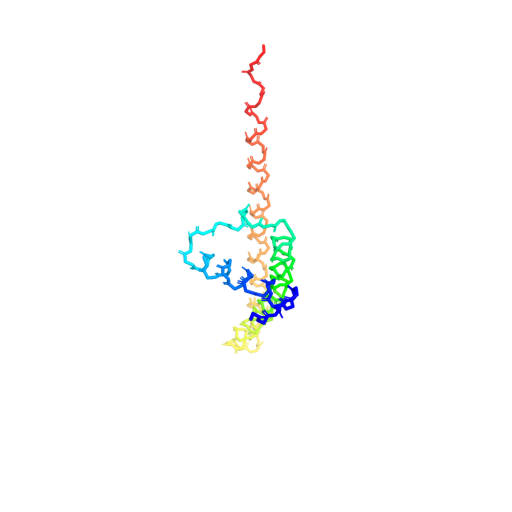O A C 1
ATOM 569 O O . PRO A 1 71 ? 23.122 -2.857 -23.393 1.00 85.56 71 PRO A O 1
ATOM 572 N N . LYS A 1 72 ? 23.557 -3.967 -25.307 1.00 89.12 72 LYS A N 1
ATOM 573 C CA . LYS A 1 72 ? 23.758 -2.789 -26.166 1.00 89.12 72 LYS A CA 1
ATOM 574 C C . LYS A 1 72 ? 22.491 -1.948 -26.382 1.00 89.12 72 LYS A C 1
ATOM 576 O O . LYS A 1 72 ? 22.605 -0.749 -26.594 1.00 89.12 72 LYS A O 1
ATOM 581 N N . ASP A 1 73 ? 21.310 -2.556 -26.270 1.00 87.69 73 ASP A N 1
ATOM 582 C CA . ASP A 1 73 ? 20.025 -1.915 -26.577 1.00 87.69 73 ASP A CA 1
ATOM 583 C C . ASP A 1 73 ? 19.326 -1.397 -25.301 1.00 87.69 73 ASP A C 1
ATOM 585 O O . ASP A 1 73 ? 18.395 -0.595 -25.365 1.00 87.69 73 ASP A O 1
ATOM 589 N N . ARG A 1 74 ? 19.790 -1.812 -24.110 1.00 87.62 74 ARG A N 1
ATOM 590 C CA . ARG A 1 74 ? 19.183 -1.450 -22.813 1.00 87.62 74 ARG A CA 1
ATOM 591 C C . ARG A 1 74 ? 19.165 0.052 -22.556 1.00 87.62 74 ARG A C 1
ATOM 593 O O . ARG A 1 74 ? 18.176 0.553 -22.031 1.00 87.62 74 ARG A O 1
ATOM 600 N N . ALA A 1 75 ? 20.238 0.757 -22.915 1.00 86.25 75 ALA A N 1
ATOM 601 C CA . ALA A 1 75 ? 20.346 2.200 -22.698 1.00 86.25 75 ALA A CA 1
ATOM 602 C C . ALA A 1 75 ? 19.285 2.970 -23.498 1.00 86.25 75 ALA A C 1
ATOM 604 O O . ALA A 1 75 ? 18.628 3.862 -22.967 1.00 86.25 75 ALA A O 1
ATOM 605 N N . GLU A 1 76 ? 19.063 2.574 -24.752 1.00 90.00 76 GLU A N 1
ATOM 606 C CA . GLU A 1 76 ? 18.062 3.195 -25.615 1.00 90.00 76 GLU A CA 1
ATOM 607 C C . GLU A 1 76 ? 16.637 2.884 -25.138 1.00 90.00 76 GLU A C 1
ATOM 609 O O . GLU A 1 76 ? 15.795 3.776 -25.050 1.00 90.00 76 GLU A O 1
ATOM 614 N N . VAL A 1 77 ? 16.369 1.627 -24.767 1.00 88.31 77 VAL A N 1
ATOM 615 C CA . VAL A 1 77 ? 15.066 1.210 -24.222 1.00 88.31 77 VAL A CA 1
ATOM 616 C C . VAL A 1 77 ? 14.745 1.949 -22.923 1.00 88.31 77 VAL A C 1
ATOM 618 O O . VAL A 1 77 ? 13.611 2.391 -22.732 1.00 88.31 77 VAL A O 1
ATOM 621 N N . TYR A 1 78 ? 15.736 2.121 -22.046 1.00 87.12 78 TYR A N 1
ATOM 622 C CA . TYR A 1 78 ? 15.577 2.873 -20.807 1.00 87.12 78 TYR A CA 1
ATOM 623 C C . TYR A 1 78 ? 15.268 4.351 -21.076 1.00 87.12 78 TYR A C 1
ATOM 625 O O . TYR A 1 78 ? 14.310 4.881 -20.513 1.00 87.12 78 TYR A O 1
ATOM 633 N N . GLN A 1 79 ? 16.001 4.990 -21.995 1.00 88.75 79 GLN A N 1
ATOM 634 C CA . GLN A 1 79 ? 15.768 6.388 -22.364 1.00 88.75 79 GLN A CA 1
ATOM 635 C C . GLN A 1 79 ? 14.356 6.606 -22.923 1.00 88.75 79 GLN A C 1
ATOM 637 O O . GLN A 1 79 ? 13.640 7.481 -22.445 1.00 88.75 79 GLN A O 1
ATOM 642 N N . ARG A 1 80 ? 13.898 5.756 -23.856 1.00 89.44 80 ARG A N 1
ATOM 643 C CA . ARG A 1 80 ? 12.531 5.852 -24.404 1.00 89.44 80 ARG A CA 1
ATOM 644 C C . ARG A 1 80 ? 11.461 5.754 -23.316 1.00 89.44 80 ARG A C 1
ATOM 646 O O . ARG A 1 80 ? 10.417 6.397 -23.408 1.00 89.44 80 ARG A O 1
ATOM 653 N N . ARG A 1 81 ? 11.702 4.927 -22.297 1.00 84.50 81 ARG A N 1
ATOM 654 C CA . ARG A 1 81 ? 10.765 4.713 -21.193 1.00 84.50 81 ARG A CA 1
ATOM 655 C C . ARG A 1 81 ? 10.721 5.916 -20.245 1.00 84.50 81 ARG A C 1
ATOM 657 O O . ARG A 1 81 ? 9.629 6.293 -19.824 1.00 84.50 81 ARG A O 1
ATOM 664 N N . LEU A 1 82 ? 11.866 6.546 -19.975 1.00 87.31 82 LEU A N 1
ATOM 665 C CA . LEU A 1 82 ? 11.931 7.819 -19.249 1.00 87.31 82 LEU A CA 1
ATOM 666 C C . LEU A 1 82 ? 11.213 8.935 -20.007 1.00 87.31 82 LEU A C 1
ATOM 668 O O . LEU A 1 82 ? 10.369 9.614 -19.428 1.00 87.31 82 LEU A O 1
ATOM 672 N N . ASP A 1 83 ? 11.482 9.078 -21.305 1.00 90.06 83 ASP A N 1
ATOM 673 C CA . ASP A 1 83 ? 10.840 10.098 -22.139 1.00 90.06 83 ASP A CA 1
ATOM 674 C C . ASP A 1 83 ? 9.312 9.922 -22.150 1.00 90.06 83 ASP A C 1
ATOM 676 O O . ASP A 1 83 ? 8.561 10.892 -22.066 1.00 90.06 83 ASP A O 1
ATOM 680 N N . HIS A 1 84 ? 8.831 8.676 -22.213 1.00 86.69 84 HIS A N 1
ATOM 681 C CA . HIS A 1 84 ? 7.405 8.365 -22.115 1.00 86.69 84 HIS A CA 1
ATOM 682 C C . HIS A 1 84 ? 6.820 8.724 -20.742 1.00 86.69 84 HIS A C 1
ATOM 684 O O . HIS A 1 84 ? 5.744 9.312 -20.668 1.00 86.69 84 HIS A O 1
ATOM 690 N N . HIS A 1 85 ? 7.526 8.401 -19.658 1.00 86.38 85 HIS A N 1
ATOM 691 C CA . HIS A 1 85 ? 7.095 8.739 -18.304 1.00 86.38 85 HIS A CA 1
ATOM 692 C C . HIS A 1 85 ? 6.972 10.257 -18.105 1.00 86.38 85 HIS A C 1
ATOM 694 O O . HIS A 1 85 ? 5.948 10.724 -17.610 1.00 86.38 85 HIS A O 1
ATOM 700 N N . PHE A 1 86 ? 7.962 11.039 -18.548 1.00 87.06 86 PHE A N 1
ATOM 701 C CA . PHE A 1 86 ? 7.905 12.499 -18.448 1.00 87.06 86 PHE A CA 1
ATOM 702 C C . PHE A 1 86 ? 6.795 13.107 -19.302 1.00 87.06 86 PHE A C 1
ATOM 704 O O . PHE A 1 86 ? 6.110 14.005 -18.828 1.00 87.06 86 PHE A O 1
ATOM 711 N N . LYS A 1 87 ? 6.537 12.573 -20.502 1.00 89.31 87 LYS A N 1
ATOM 712 C CA . LYS A 1 87 ? 5.389 13.003 -21.319 1.00 89.31 87 LYS A CA 1
ATOM 713 C C . LYS A 1 87 ? 4.048 12.774 -20.624 1.00 89.31 87 LYS A C 1
ATOM 715 O O . LYS A 1 87 ? 3.163 13.616 -20.719 1.00 89.31 87 LYS A O 1
ATOM 720 N N . LEU A 1 88 ? 3.883 11.645 -19.929 1.00 85.81 88 LEU A N 1
ATOM 721 C CA . LEU A 1 88 ? 2.665 11.374 -19.160 1.00 85.81 88 LEU A CA 1
ATOM 722 C C . LEU A 1 88 ? 2.532 12.303 -17.949 1.00 85.81 88 LEU A C 1
ATOM 724 O O . LEU A 1 88 ? 1.435 12.782 -17.679 1.00 85.81 88 LEU A O 1
ATOM 728 N N . GLN A 1 89 ? 3.630 12.576 -17.239 1.00 83.69 89 GLN A N 1
ATOM 729 C CA . GLN A 1 89 ? 3.624 13.524 -16.122 1.00 83.69 89 GLN A CA 1
ATOM 730 C C . GLN A 1 89 ? 3.308 14.947 -16.577 1.00 83.69 89 GLN A C 1
ATOM 732 O O . GLN A 1 89 ? 2.514 15.628 -15.939 1.00 83.69 89 GLN A O 1
ATOM 737 N N . GLU A 1 90 ? 3.892 15.375 -17.692 1.00 84.31 90 GLU A N 1
ATOM 738 C CA . GLU A 1 90 ? 3.614 16.663 -18.318 1.00 84.31 90 GLU A CA 1
ATOM 739 C C . GLU A 1 90 ? 2.134 16.771 -18.714 1.00 84.31 90 GLU A C 1
ATOM 741 O O . GLU A 1 90 ? 1.465 17.737 -18.357 1.00 84.31 90 GLU A O 1
ATOM 746 N N . ALA A 1 91 ? 1.581 15.742 -19.366 1.00 82.38 91 ALA A N 1
ATOM 747 C CA . ALA A 1 91 ? 0.163 15.702 -19.715 1.00 82.38 91 ALA A CA 1
ATOM 748 C C . ALA A 1 91 ? -0.754 15.746 -18.480 1.00 82.38 91 ALA A C 1
ATOM 750 O O . ALA A 1 91 ? -1.762 16.447 -18.499 1.00 82.38 91 ALA A O 1
ATOM 751 N N . ALA A 1 92 ? -0.409 15.030 -17.405 1.00 80.56 92 ALA A N 1
ATOM 752 C CA . ALA A 1 92 ? -1.171 15.042 -16.158 1.00 80.56 92 ALA A CA 1
ATOM 753 C C . ALA A 1 92 ? -1.113 16.405 -15.451 1.00 80.56 92 ALA A C 1
ATOM 755 O O . ALA A 1 92 ? -2.130 16.871 -14.949 1.00 80.56 92 ALA A O 1
ATOM 756 N N . PHE A 1 93 ? 0.053 17.056 -15.450 1.00 79.12 93 PHE A N 1
ATOM 757 C CA . PHE A 1 93 ? 0.231 18.400 -14.904 1.00 79.12 93 PHE A CA 1
ATOM 758 C C . PHE A 1 93 ? -0.676 19.412 -15.616 1.00 79.12 93 PHE A C 1
ATOM 760 O O . PHE A 1 93 ? -1.459 20.104 -14.974 1.00 79.12 93 PHE A O 1
ATOM 767 N N . PHE A 1 94 ? -0.652 19.427 -16.951 1.00 77.69 94 PHE A N 1
ATOM 768 C CA . PHE A 1 94 ? -1.499 20.334 -17.725 1.00 77.69 94 PHE A CA 1
ATOM 769 C C . PHE A 1 94 ? -2.989 19.972 -17.686 1.00 77.69 94 PHE A C 1
ATOM 771 O O . PHE A 1 94 ? -3.824 20.856 -17.841 1.00 77.69 94 PHE A O 1
ATOM 778 N N . ALA A 1 95 ? -3.350 18.704 -17.477 1.00 76.19 95 ALA A N 1
ATOM 779 C CA . ALA A 1 95 ? -4.745 18.310 -17.282 1.00 76.19 95 ALA A CA 1
ATOM 780 C C . ALA A 1 95 ? -5.299 18.788 -15.927 1.00 76.19 95 ALA A C 1
ATOM 782 O O . ALA A 1 95 ? -6.431 19.263 -15.875 1.00 76.19 95 ALA A O 1
ATOM 783 N N . ALA A 1 96 ? -4.497 18.719 -14.860 1.00 65.38 96 ALA A N 1
ATOM 784 C CA . ALA A 1 96 ? -4.885 19.185 -13.528 1.00 65.38 96 ALA A CA 1
ATOM 785 C C . ALA A 1 96 ? -5.135 20.706 -13.489 1.00 65.38 96 ALA A C 1
ATOM 787 O O . ALA A 1 96 ? -6.126 21.151 -12.912 1.00 65.38 96 ALA A O 1
ATOM 788 N N . ASP A 1 97 ? -4.310 21.497 -14.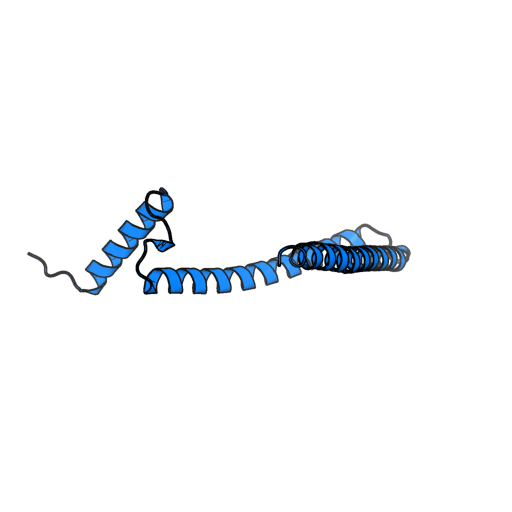186 1.00 57.94 97 ASP A N 1
ATOM 789 C CA . ASP A 1 97 ? -4.494 22.955 -14.298 1.00 57.94 97 ASP A CA 1
ATOM 790 C C . ASP A 1 97 ? -5.804 23.348 -15.019 1.00 57.94 97 ASP A C 1
ATOM 792 O O . ASP A 1 97 ? -6.366 24.421 -14.770 1.00 57.94 97 ASP A O 1
ATOM 796 N N . VAL A 1 98 ? -6.311 22.491 -15.914 1.00 57.09 98 VAL A N 1
ATOM 797 C CA . VAL A 1 98 ? -7.557 22.717 -16.672 1.00 57.09 98 VAL A CA 1
ATOM 798 C C . VAL A 1 98 ? -8.807 22.380 -15.844 1.00 57.09 98 VAL A C 1
ATOM 800 O O . VAL A 1 98 ? -9.847 23.016 -16.024 1.00 57.09 98 VAL A O 1
ATOM 803 N N . GLU A 1 99 ? -8.728 21.425 -14.914 1.00 52.59 99 GLU A N 1
ATOM 804 C CA . GLU A 1 99 ? -9.825 21.134 -13.976 1.00 52.59 99 GLU A CA 1
ATOM 805 C C . GLU A 1 99 ? -9.969 22.233 -12.906 1.00 52.59 99 GLU A C 1
ATOM 807 O O . GLU A 1 99 ? -11.079 22.724 -12.691 1.00 52.59 99 GLU A O 1
ATOM 812 N N . ASP A 1 100 ? -8.862 22.730 -12.340 1.00 52.44 100 ASP A N 1
ATOM 813 C CA . ASP A 1 100 ? -8.881 23.803 -11.325 1.00 52.44 100 ASP A CA 1
ATOM 814 C C . ASP A 1 100 ? -9.408 25.151 -11.871 1.00 52.44 100 ASP A C 1
ATOM 816 O O . ASP A 1 100 ? -10.036 25.949 -11.157 1.00 52.44 100 ASP A O 1
ATOM 820 N N . THR A 1 101 ? -9.206 25.419 -13.168 1.00 52.16 101 THR A N 1
ATOM 821 C CA . THR A 1 101 ? -9.745 26.623 -13.826 1.00 52.16 101 THR A CA 1
ATOM 822 C C . THR A 1 101 ? -11.242 26.535 -14.129 1.00 52.16 101 THR A C 1
ATOM 824 O O . THR A 1 101 ? -11.909 27.574 -14.157 1.00 52.16 101 THR A O 1
ATOM 827 N N . ASN A 1 102 ? -11.800 25.335 -14.313 1.00 50.16 102 ASN A N 1
ATOM 828 C CA . ASN A 1 102 ? -13.232 25.154 -14.567 1.00 50.16 102 ASN A CA 1
ATOM 829 C C . ASN A 1 102 ? -14.079 25.253 -13.289 1.00 50.16 102 ASN A C 1
ATOM 831 O O . ASN A 1 102 ? -15.143 25.876 -13.323 1.00 50.16 102 ASN A O 1
ATOM 835 N N . ASP A 1 103 ? -13.598 24.738 -12.154 1.00 51.44 103 ASP A N 1
ATOM 836 C CA . ASP A 1 103 ? -14.324 24.841 -10.877 1.00 51.44 103 ASP A CA 1
ATOM 837 C C . ASP A 1 103 ? -14.376 26.286 -10.353 1.00 51.44 103 ASP A C 1
ATOM 839 O O . ASP A 1 103 ? -15.406 26.749 -9.849 1.00 51.44 103 ASP A O 1
ATOM 843 N N . SER A 1 104 ? -13.312 27.058 -10.579 1.00 51.50 104 SER A N 1
ATOM 844 C CA . SER A 1 104 ? -13.209 28.459 -10.148 1.00 51.50 104 SER A CA 1
ATOM 845 C C . SER A 1 104 ? -14.156 29.415 -10.892 1.00 51.50 104 SER A C 1
ATOM 847 O O . SER A 1 104 ? -14.520 30.469 -10.362 1.00 51.50 104 SER A O 1
ATOM 849 N N . ASN A 1 105 ? -14.586 29.068 -12.110 1.00 47.59 105 ASN A N 1
ATOM 850 C CA . ASN A 1 105 ? -15.425 29.935 -12.946 1.00 47.59 105 ASN A CA 1
ATOM 851 C C . ASN A 1 105 ? -16.938 29.761 -12.691 1.00 47.59 105 ASN A C 1
ATOM 853 O O . ASN A 1 105 ? -17.752 30.505 -13.236 1.00 47.59 105 ASN A O 1
ATOM 857 N N . SER A 1 106 ? -17.325 28.811 -11.832 1.00 46.81 106 SER A N 1
ATOM 858 C CA . SER A 1 106 ? -18.727 28.530 -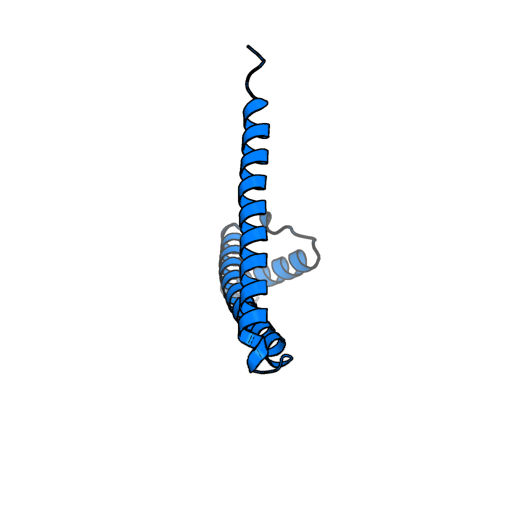11.488 1.00 46.81 106 SER A CA 1
ATOM 859 C C . SER A 1 106 ? -19.283 29.395 -10.341 1.00 46.81 106 SER A C 1
ATOM 861 O O . SER A 1 106 ? -20.492 29.420 -10.120 1.00 46.81 106 SER A O 1
ATOM 863 N N . ILE A 1 107 ? -18.435 30.154 -9.628 1.00 51.00 107 ILE A N 1
ATOM 864 C CA . ILE A 1 107 ? -18.816 30.842 -8.374 1.00 51.00 107 ILE A CA 1
ATOM 865 C C . ILE A 1 107 ? -19.187 32.331 -8.564 1.00 51.00 107 ILE A C 1
ATOM 867 O O . ILE A 1 107 ? -19.608 32.993 -7.618 1.00 51.00 107 ILE A O 1
ATOM 871 N N . ARG A 1 108 ? -19.102 32.913 -9.769 1.00 46.59 108 ARG A N 1
ATOM 872 C CA . ARG A 1 108 ? -19.339 34.364 -9.950 1.00 46.59 108 ARG A CA 1
ATOM 873 C C . ARG A 1 108 ? -20.332 34.739 -11.047 1.00 46.59 108 ARG A C 1
ATOM 875 O O . ARG A 1 108 ? -19.991 35.538 -11.905 1.00 46.59 108 ARG A O 1
ATOM 882 N N . VAL A 1 109 ? -21.578 34.267 -10.965 1.00 46.78 109 VAL A N 1
ATOM 883 C CA . VAL A 1 109 ? -22.738 34.995 -11.530 1.00 46.78 109 VAL A CA 1
ATOM 884 C C . VAL A 1 109 ? -23.994 34.734 -10.679 1.00 46.78 109 VAL A C 1
ATOM 886 O O . VAL A 1 109 ? -24.899 34.022 -11.096 1.00 46.78 109 VAL A O 1
ATOM 889 N N . ALA A 1 110 ? -24.045 35.279 -9.462 1.00 44.34 110 ALA A N 1
ATOM 890 C CA . ALA A 1 110 ? -25.293 35.476 -8.713 1.00 44.34 110 ALA A CA 1
ATOM 891 C C . ALA A 1 110 ? -25.068 36.489 -7.578 1.00 44.34 110 ALA A C 1
ATOM 893 O O . ALA A 1 110 ? -24.827 36.108 -6.433 1.00 44.34 110 ALA A O 1
ATOM 894 N N . ALA A 1 111 ? -25.109 37.778 -7.910 1.00 38.38 111 ALA A N 1
ATOM 895 C CA . ALA A 1 111 ? -25.371 38.870 -6.974 1.00 38.38 111 ALA A CA 1
ATOM 896 C C . ALA A 1 111 ? -25.974 40.045 -7.747 1.00 38.38 111 ALA A C 1
ATOM 898 O O . ALA A 1 111 ? -25.399 40.387 -8.805 1.00 38.38 111 ALA A O 1
#

pLDDT: mean 82.32, std 14.37, range [38.38, 95.56]